Protein AF-A0A353PSU5-F1 (afdb_monomer_lite)

Radius of gyration: 32.62 Å; chains: 1; bounding box: 59×39×86 Å

Secondary structure (DSSP, 8-state):
------------HHHHHHHHHHHHHTTS-HHHHHHHHHHHHHHTTTS-HHHHHHHHHHHHHHHHHHHHHHHHHHHHHHHHHHHHHHH--S--S-HHHHHHHHHHHHHHHHHHHHHHHHHHHHH-HHHHHHHHHTT-

pLDDT: mean 71.61, std 13.61, range [35.91, 94.81]

Foldseek 3Di:
DPPPDDDDDDDPPVVLVVLVVVCVVVVHDSVVSVVVVVVCVVCPVVDDPVNVVVVVVVVVVVVVVVVVVVVVVVVVVVLVVVLCVVLDDDPDPDDVVVVVSVVVSVVVVVVSVVVVVVVCCVPPVVVVVVVVVVPD

Sequence (136 aa):
MNKKKSFTIRLSEKHAILLENKARENNCSLTAYTREAIVAYLYKDVVSEDLIIANLNHSKKIVQNLEKKLDAFAAYFNFWVEYYFQNTPDYPEDKEVLRQIVIKGMKGAKNMTSAFTKTLQQKQPAFLENLLVDFI

Structure (mmCIF, N/CA/C/O backbone):
data_AF-A0A353PSU5-F1
#
_entry.id   AF-A0A353PSU5-F1
#
loop_
_atom_site.group_PDB
_atom_site.id
_atom_site.type_symbol
_atom_site.label_atom_id
_atom_site.label_alt_id
_atom_site.label_comp_id
_atom_site.label_asym_id
_atom_site.label_entity_id
_atom_site.label_seq_id
_atom_site.pdbx_PDB_ins_code
_atom_site.Cartn_x
_atom_site.Cartn_y
_atom_site.Cartn_z
_atom_site.occupancy
_atom_site.B_iso_or_equiv
_atom_site.auth_seq_id
_atom_site.auth_comp_id
_atom_site.auth_asym_id
_atom_site.auth_atom_id
_atom_site.pdbx_PDB_model_num
ATOM 1 N N . MET A 1 1 ? -23.856 -31.510 17.649 1.00 41.19 1 MET A N 1
ATOM 2 C CA . MET A 1 1 ? -24.741 -30.357 17.948 1.00 41.19 1 MET A CA 1
ATOM 3 C C . MET A 1 1 ? -23.963 -29.309 18.736 1.00 41.19 1 MET A C 1
ATOM 5 O O . MET A 1 1 ? -23.642 -29.555 19.891 1.00 41.19 1 MET A O 1
ATOM 9 N N . ASN A 1 2 ? -23.640 -28.160 18.134 1.00 48.53 2 ASN A N 1
ATOM 10 C CA . ASN A 1 2 ? -23.058 -27.031 18.868 1.00 48.53 2 ASN A CA 1
ATOM 11 C C . ASN A 1 2 ? -24.133 -26.420 19.781 1.00 48.53 2 ASN A C 1
ATOM 13 O O . ASN A 1 2 ? -25.120 -25.874 19.292 1.00 48.53 2 ASN A O 1
ATOM 17 N N . LYS A 1 3 ? -23.971 -26.528 21.106 1.00 58.53 3 LYS A N 1
ATOM 18 C CA . LYS A 1 3 ? -24.865 -25.868 22.072 1.00 58.53 3 LYS A CA 1
ATOM 19 C C . LYS A 1 3 ? -24.754 -24.350 21.885 1.00 58.53 3 LYS A C 1
ATOM 21 O O . LYS A 1 3 ? -23.673 -23.791 22.066 1.00 58.53 3 LYS A O 1
ATOM 26 N N . LYS A 1 4 ? -25.860 -23.677 21.539 1.00 70.38 4 LYS A N 1
ATOM 27 C CA . LYS A 1 4 ? -25.938 -22.207 21.557 1.00 70.38 4 LYS A CA 1
ATOM 28 C C . LYS A 1 4 ? -25.695 -21.739 22.995 1.00 70.38 4 LYS A C 1
ATOM 30 O O . LYS A 1 4 ? -26.525 -21.979 23.865 1.00 70.38 4 LYS A O 1
ATOM 35 N N . LYS A 1 5 ? -24.547 -21.107 23.248 1.00 79.75 5 LYS A N 1
ATOM 36 C CA . LYS A 1 5 ? -24.262 -20.447 24.528 1.00 79.75 5 LYS A CA 1
ATOM 37 C C . LYS A 1 5 ? -25.029 -19.124 24.570 1.00 79.75 5 LYS A C 1
ATOM 39 O O . LYS A 1 5 ? -24.854 -18.290 23.684 1.00 79.75 5 LYS A O 1
ATOM 44 N N . SER A 1 6 ? -25.883 -18.951 25.574 1.00 82.31 6 SER A N 1
ATOM 45 C CA . SER A 1 6 ? -26.550 -17.683 25.876 1.00 82.31 6 SER A CA 1
ATOM 46 C C . SER A 1 6 ? -25.785 -16.951 26.971 1.00 82.31 6 SER A C 1
ATOM 48 O O . SER A 1 6 ? -25.438 -17.554 27.986 1.00 82.31 6 SER A O 1
ATOM 50 N N . PHE A 1 7 ? -25.564 -15.653 26.788 1.00 80.69 7 PHE A N 1
ATOM 51 C CA . PHE A 1 7 ? -24.935 -14.788 27.780 1.00 80.69 7 PHE A CA 1
ATOM 52 C C . PHE A 1 7 ? -25.917 -13.688 28.166 1.00 80.69 7 PHE A C 1
ATOM 54 O O . PHE A 1 7 ? -26.565 -13.110 27.297 1.00 80.69 7 PHE A O 1
ATOM 61 N N . THR A 1 8 ? -26.030 -13.420 29.465 1.00 86.69 8 THR A N 1
ATOM 62 C CA . THR A 1 8 ? -26.838 -12.316 29.998 1.00 86.69 8 THR A CA 1
ATOM 63 C C . THR A 1 8 ? -25.892 -11.280 30.577 1.00 86.69 8 THR A C 1
ATOM 65 O O . THR A 1 8 ? -25.006 -11.631 31.354 1.00 86.69 8 THR A O 1
ATOM 68 N N . ILE A 1 9 ? -26.072 -10.018 30.199 1.00 83.50 9 ILE A N 1
ATOM 69 C CA . ILE A 1 9 ? -25.213 -8.912 30.623 1.00 83.50 9 ILE A CA 1
ATOM 70 C C . ILE A 1 9 ? -26.070 -7.941 31.423 1.00 83.50 9 ILE A C 1
ATOM 72 O O . ILE A 1 9 ? -27.168 -7.584 31.000 1.00 83.50 9 ILE A O 1
ATOM 76 N N . ARG A 1 10 ? -25.574 -7.531 32.591 1.00 89.25 10 ARG A N 1
ATOM 77 C CA . ARG A 1 10 ? -26.205 -6.487 33.400 1.00 89.25 10 ARG A CA 1
ATOM 78 C C . ARG A 1 10 ? -25.548 -5.155 33.082 1.00 89.25 10 ARG A C 1
ATOM 80 O O . ARG A 1 10 ? -24.328 -5.037 33.142 1.00 89.25 10 ARG A O 1
ATOM 87 N N . LEU A 1 11 ? -26.371 -4.172 32.752 1.00 89.00 11 LEU A N 1
ATOM 88 C CA . LEU A 1 11 ? -25.967 -2.817 32.399 1.00 89.00 11 LEU A CA 1
ATOM 89 C C . LEU A 1 11 ? -26.785 -1.841 33.240 1.00 89.00 11 LEU A C 1
ATOM 91 O O . LEU A 1 11 ? -27.899 -2.165 33.653 1.00 89.00 11 LEU A O 1
ATOM 95 N N . SER A 1 12 ? -26.250 -0.646 33.488 1.00 94.19 12 SER A N 1
ATOM 96 C CA . SER A 1 12 ? -27.087 0.426 34.024 1.00 94.19 12 SER A CA 1
ATOM 97 C C . SER A 1 12 ? -28.032 0.947 32.942 1.00 94.19 12 SER A C 1
ATOM 99 O O . SER A 1 12 ? -27.723 0.889 31.750 1.00 94.19 12 SER A O 1
ATOM 101 N N . GLU A 1 13 ? -29.173 1.485 33.366 1.00 92.94 13 GLU A N 1
ATOM 102 C CA . GLU A 1 13 ? -30.243 1.956 32.480 1.00 92.94 13 GLU A CA 1
ATOM 103 C C . GLU A 1 13 ? -29.738 2.931 31.405 1.00 92.94 13 GLU A C 1
ATOM 105 O O . GLU A 1 13 ? -30.026 2.761 30.222 1.00 92.94 13 GLU A O 1
ATOM 110 N N . LYS A 1 14 ? -28.870 3.878 31.786 1.00 94.81 14 LYS A N 1
ATOM 111 C CA . LYS A 1 14 ? -28.246 4.826 30.848 1.00 94.81 14 LYS A CA 1
ATOM 112 C C . LYS A 1 14 ? -27.484 4.129 29.712 1.00 94.81 14 LYS A C 1
ATOM 114 O O . LYS A 1 14 ? -27.582 4.551 28.564 1.00 94.81 14 LYS A O 1
ATOM 119 N N . HIS A 1 15 ? -26.736 3.068 30.016 1.00 91.06 15 HIS A N 1
ATOM 120 C CA . HIS A 1 15 ? -25.967 2.334 29.006 1.00 91.06 15 HIS A CA 1
ATOM 121 C C . HIS A 1 15 ? -26.855 1.428 28.150 1.00 91.06 15 HIS A C 1
ATOM 123 O O . HIS A 1 15 ? -26.581 1.274 26.963 1.00 91.06 15 HIS A O 1
ATOM 129 N N . ALA A 1 16 ? -27.922 0.863 28.724 1.00 91.25 16 ALA A N 1
ATOM 130 C CA . ALA A 1 16 ? -28.900 0.081 27.971 1.00 91.25 16 ALA A CA 1
ATOM 131 C C . ALA A 1 16 ? -29.604 0.948 26.913 1.00 91.25 16 ALA A C 1
ATOM 133 O O . ALA A 1 16 ? -29.622 0.582 25.740 1.00 91.25 16 ALA A O 1
ATOM 134 N N . ILE A 1 17 ? -30.063 2.145 27.300 1.00 94.19 17 ILE A N 1
ATOM 135 C CA . ILE A 1 17 ? -30.679 3.115 26.380 1.00 94.19 17 ILE A CA 1
ATOM 136 C C . ILE A 1 17 ? -29.700 3.518 25.270 1.00 94.19 17 ILE A C 1
ATOM 138 O O . ILE A 1 17 ? -30.070 3.571 24.098 1.00 94.19 17 ILE A O 1
ATOM 142 N N . LEU A 1 18 ? -28.434 3.777 25.614 1.00 93.69 18 LEU A N 1
ATOM 143 C CA . LEU A 1 18 ? -27.411 4.133 24.628 1.00 93.69 18 LEU A CA 1
ATOM 144 C C . LEU A 1 18 ? -27.190 3.013 23.597 1.00 93.69 18 LEU A C 1
ATOM 146 O O . LEU A 1 18 ? -27.117 3.287 22.399 1.00 93.69 18 LEU A O 1
ATOM 150 N N . LEU A 1 19 ? -27.102 1.761 24.055 1.00 92.31 19 LEU A N 1
ATOM 151 C CA . LEU A 1 19 ? -26.951 0.582 23.199 1.00 92.31 19 LEU A CA 1
ATOM 152 C C . LEU A 1 19 ? -28.157 0.388 22.274 1.00 92.31 19 LEU A C 1
ATOM 154 O O . LEU A 1 19 ? -27.973 0.113 21.090 1.00 92.31 19 LEU A O 1
ATOM 158 N N . GLU A 1 20 ? -29.375 0.567 22.783 1.00 93.50 20 GLU A N 1
ATOM 159 C CA . GLU A 1 20 ? -30.596 0.483 21.978 1.00 93.50 20 GLU A CA 1
ATOM 160 C C . GLU A 1 20 ? -30.663 1.568 20.906 1.00 93.50 20 GLU A C 1
ATOM 162 O O . GLU A 1 20 ? -30.958 1.267 19.749 1.00 93.50 20 GLU A O 1
ATOM 167 N N . ASN A 1 21 ? -30.346 2.815 21.260 1.00 94.31 21 ASN A N 1
ATOM 168 C CA . ASN A 1 21 ? -30.323 3.921 20.306 1.00 94.31 21 ASN A CA 1
ATOM 169 C C . ASN A 1 21 ? -29.300 3.669 19.197 1.00 94.31 21 ASN A C 1
ATOM 171 O O . ASN A 1 21 ? -29.621 3.802 18.018 1.00 94.31 21 ASN A O 1
ATOM 175 N N . LYS A 1 22 ? -28.095 3.214 19.555 1.00 92.31 22 LYS A N 1
ATOM 176 C CA . LYS A 1 22 ? -27.056 2.887 18.576 1.00 92.31 22 LYS A CA 1
ATOM 177 C C . LYS A 1 22 ? -27.411 1.689 17.698 1.00 92.31 22 LYS A C 1
ATOM 179 O O . LYS A 1 22 ? -27.101 1.708 16.510 1.00 92.31 22 LYS A O 1
ATOM 184 N N . ALA A 1 23 ? -28.091 0.679 18.236 1.00 93.50 23 ALA A N 1
ATOM 185 C CA . ALA A 1 23 ? -28.580 -0.440 17.433 1.00 93.50 23 ALA A CA 1
ATOM 186 C C . ALA A 1 23 ? -29.617 0.030 16.394 1.00 93.50 23 ALA A C 1
ATOM 188 O O . ALA A 1 23 ? -29.562 -0.382 15.235 1.00 93.50 23 ALA A O 1
ATOM 189 N N . ARG A 1 24 ? -30.510 0.957 16.778 1.00 93.56 24 ARG A N 1
ATOM 190 C CA . ARG A 1 24 ? -31.474 1.583 15.856 1.00 93.56 24 ARG A CA 1
ATOM 191 C C . ARG A 1 24 ? -30.787 2.426 14.783 1.00 93.56 24 ARG A C 1
ATOM 193 O O . ARG A 1 24 ? -31.120 2.270 13.616 1.00 93.56 24 ARG A O 1
ATOM 200 N N . GLU A 1 25 ? -29.816 3.265 15.153 1.00 94.56 25 GLU A N 1
ATOM 201 C CA . GLU A 1 25 ? -29.035 4.072 14.196 1.00 94.56 25 GLU A CA 1
ATOM 202 C C . GLU A 1 25 ? -28.337 3.201 13.137 1.00 94.56 25 GLU A C 1
ATOM 204 O O . GLU A 1 25 ? -28.286 3.571 11.967 1.00 94.56 25 GLU A O 1
ATOM 209 N N . ASN A 1 26 ? -27.846 2.023 13.534 1.00 89.12 26 ASN A N 1
ATOM 210 C CA . ASN A 1 26 ? -27.158 1.081 12.648 1.00 89.12 26 ASN A CA 1
ATOM 211 C C . ASN A 1 26 ? -28.094 0.058 11.976 1.00 89.12 26 ASN A C 1
ATOM 213 O O . ASN A 1 26 ? -27.613 -0.878 11.339 1.00 89.12 26 ASN A O 1
ATOM 217 N N . ASN A 1 27 ? -29.419 0.216 12.100 1.00 93.62 27 ASN A N 1
ATOM 218 C CA . ASN A 1 27 ? -30.428 -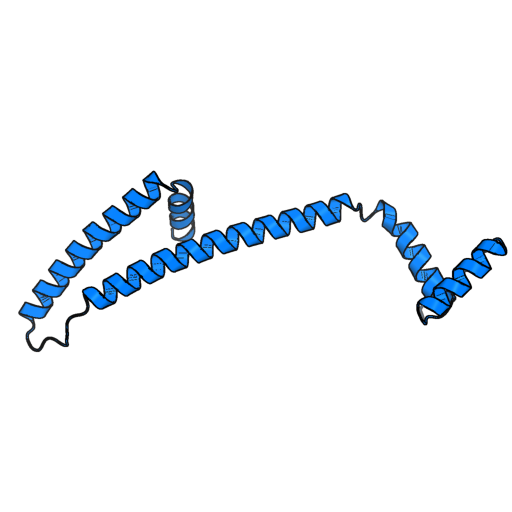0.690 11.537 1.00 93.62 27 ASN A CA 1
ATOM 219 C C . ASN A 1 27 ? -30.188 -2.177 11.871 1.00 93.62 27 ASN A C 1
ATOM 221 O O . ASN A 1 27 ? -30.399 -3.060 11.037 1.00 93.62 27 ASN A O 1
ATOM 225 N N . CYS A 1 28 ? -29.748 -2.476 13.094 1.00 92.19 28 CYS A N 1
ATOM 226 C CA . CYS A 1 28 ? -29.440 -3.837 13.520 1.00 92.19 28 CYS A CA 1
ATOM 227 C C . CYS 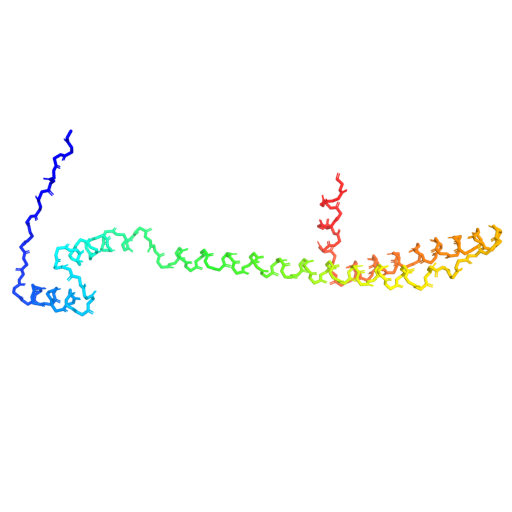A 1 28 ? -30.095 -4.187 14.865 1.00 92.19 28 CYS A C 1
ATOM 229 O O . CYS A 1 28 ? -30.554 -3.332 15.622 1.00 92.19 28 CYS A O 1
ATOM 231 N N . SER A 1 29 ? -30.192 -5.487 15.165 1.00 93.44 29 SER A N 1
ATOM 232 C CA . SER A 1 29 ? -30.752 -5.929 16.449 1.00 93.44 29 SER A CA 1
ATOM 233 C C . SER A 1 29 ? -29.823 -5.564 17.610 1.00 93.44 29 SER A C 1
ATOM 235 O O . SER A 1 29 ? -28.600 -5.637 17.475 1.00 93.44 29 SER A O 1
ATOM 237 N N . LEU A 1 30 ? -30.395 -5.281 18.785 1.00 90.50 30 LEU A N 1
ATOM 238 C CA . LEU A 1 30 ? -29.628 -5.005 20.005 1.00 90.50 30 LEU A CA 1
ATOM 239 C C . LEU A 1 30 ? -28.593 -6.103 20.295 1.00 90.50 30 LEU A C 1
ATOM 241 O O . LEU A 1 30 ? -27.456 -5.812 20.657 1.00 90.50 30 LEU A O 1
ATOM 245 N N . THR A 1 31 ? -28.957 -7.373 20.096 1.00 89.75 31 THR A N 1
ATOM 246 C CA . THR A 1 31 ? -28.050 -8.512 20.296 1.00 89.75 31 THR A CA 1
ATOM 247 C C . THR A 1 31 ? -26.884 -8.513 19.309 1.00 89.75 31 THR A C 1
ATOM 249 O O . THR A 1 31 ? -25.761 -8.823 19.708 1.00 89.75 31 THR A O 1
ATOM 252 N N . ALA A 1 32 ? -27.132 -8.177 18.040 1.00 87.56 32 ALA A N 1
ATOM 253 C CA . ALA A 1 32 ? -26.085 -8.092 17.025 1.00 87.56 32 ALA A CA 1
ATOM 254 C C . ALA A 1 32 ? -25.109 -6.957 17.353 1.00 87.56 32 ALA A C 1
ATOM 256 O O . ALA A 1 32 ? -23.910 -7.201 17.468 1.00 87.56 32 ALA A O 1
ATOM 257 N N . TYR A 1 33 ? -25.641 -5.767 17.639 1.00 91.62 33 TYR A N 1
ATOM 258 C CA . TYR A 1 33 ? -24.831 -4.603 17.984 1.00 91.62 33 TYR A CA 1
ATOM 259 C C . TYR A 1 33 ? -24.018 -4.817 19.269 1.00 91.62 33 TYR A C 1
ATOM 261 O O . TYR A 1 33 ? -22.827 -4.524 19.329 1.00 91.62 33 TYR A O 1
ATOM 269 N N . THR A 1 34 ? -24.630 -5.415 20.297 1.00 90.00 34 THR A N 1
ATOM 270 C CA . THR A 1 34 ? -23.939 -5.738 21.557 1.00 90.00 34 THR A CA 1
ATOM 271 C C . THR A 1 34 ? -22.797 -6.726 21.329 1.00 90.00 34 THR A C 1
ATOM 273 O O . THR A 1 34 ? -21.728 -6.584 21.920 1.00 90.00 34 THR A O 1
ATOM 276 N N . ARG A 1 35 ? -22.990 -7.729 20.461 1.00 87.69 35 ARG A N 1
ATOM 277 C CA . ARG A 1 35 ? -21.929 -8.681 20.116 1.00 87.69 35 ARG A CA 1
ATOM 278 C C . ARG A 1 35 ? -20.761 -7.973 19.437 1.00 87.69 35 ARG A C 1
ATOM 280 O O . ARG A 1 35 ? -19.624 -8.214 19.828 1.00 87.69 35 ARG A O 1
ATOM 287 N N . GLU A 1 36 ? -21.033 -7.119 18.457 1.00 85.56 36 GLU A N 1
ATOM 288 C CA . GLU A 1 36 ? -19.998 -6.354 17.755 1.00 85.56 36 GLU A CA 1
ATOM 289 C C . GLU A 1 36 ? -19.242 -5.417 18.694 1.00 85.56 36 GLU A C 1
ATOM 291 O O . GLU A 1 36 ? -18.017 -5.396 18.664 1.00 85.56 36 GLU A O 1
ATOM 296 N N . ALA A 1 37 ? -19.939 -4.721 19.592 1.00 84.94 37 ALA A N 1
ATOM 297 C CA . ALA A 1 37 ? -19.308 -3.846 20.575 1.00 84.94 37 ALA A CA 1
ATOM 298 C C . ALA A 1 37 ? -18.374 -4.612 21.529 1.00 84.94 37 ALA A C 1
ATOM 300 O O . ALA A 1 37 ? -17.273 -4.149 21.826 1.00 84.94 37 ALA A O 1
ATOM 301 N N . ILE A 1 38 ? -18.779 -5.804 21.985 1.00 85.81 38 ILE A N 1
ATOM 302 C CA . ILE A 1 38 ? -17.939 -6.666 22.832 1.00 85.81 38 ILE A CA 1
ATOM 303 C C . ILE A 1 38 ? -16.721 -7.162 22.056 1.00 85.81 38 ILE A C 1
ATOM 305 O O . ILE A 1 38 ? -15.613 -7.136 22.581 1.00 85.81 38 ILE A O 1
ATOM 309 N N . VAL A 1 39 ? -16.916 -7.597 20.810 1.00 83.19 39 VAL A N 1
ATOM 310 C CA . VAL A 1 39 ? -15.823 -8.010 19.922 1.00 83.19 39 VAL A CA 1
ATOM 311 C C . VAL A 1 39 ? -14.846 -6.848 19.744 1.00 83.19 39 VAL A C 1
ATOM 313 O O . VAL A 1 39 ? -13.670 -7.002 20.051 1.00 83.19 39 VAL A O 1
ATOM 316 N N . ALA A 1 40 ? -15.324 -5.666 19.360 1.00 80.31 40 ALA A N 1
ATOM 317 C CA . ALA A 1 40 ? -14.494 -4.478 19.192 1.00 80.31 40 ALA A CA 1
ATOM 318 C C . ALA A 1 40 ? -13.719 -4.131 20.471 1.00 80.31 40 ALA A C 1
ATOM 320 O O . ALA A 1 40 ? -12.522 -3.883 20.407 1.00 80.31 40 ALA A O 1
ATOM 321 N N . TYR A 1 41 ? -14.362 -4.194 21.641 1.00 80.06 41 TYR A N 1
ATOM 322 C CA . TYR A 1 41 ? -13.694 -3.964 22.922 1.00 80.06 41 TYR A CA 1
ATOM 323 C C . TYR A 1 41 ? -12.600 -4.998 23.220 1.00 80.06 41 TYR A C 1
ATOM 325 O O . TYR A 1 41 ? -11.555 -4.635 23.746 1.00 80.06 41 TYR A O 1
ATOM 333 N N . LEU A 1 42 ? -12.824 -6.273 22.897 1.00 77.75 42 LEU A N 1
ATOM 334 C CA . LEU A 1 42 ? -11.836 -7.336 23.106 1.00 77.75 42 LEU A CA 1
ATOM 335 C C . LEU A 1 42 ? -10.657 -7.233 22.131 1.00 77.75 42 LEU A C 1
ATOM 337 O O . LEU A 1 42 ? -9.535 -7.573 22.495 1.00 77.75 42 LEU A O 1
ATOM 341 N N . TYR A 1 43 ? -10.899 -6.764 20.907 1.00 70.31 43 TYR A N 1
ATOM 342 C CA . TYR A 1 43 ? -9.864 -6.600 19.886 1.00 70.31 43 TYR A CA 1
ATOM 343 C C . TYR A 1 43 ? -9.181 -5.230 19.907 1.00 70.31 43 TYR A C 1
ATOM 345 O O . TYR A 1 43 ? -8.156 -5.082 19.245 1.00 70.31 43 TYR A O 1
ATOM 353 N N . LYS A 1 44 ? -9.683 -4.260 20.683 1.00 66.62 44 LYS A N 1
ATOM 354 C CA . LYS A 1 44 ? -9.108 -2.905 20.767 1.00 66.62 44 LYS A CA 1
ATOM 355 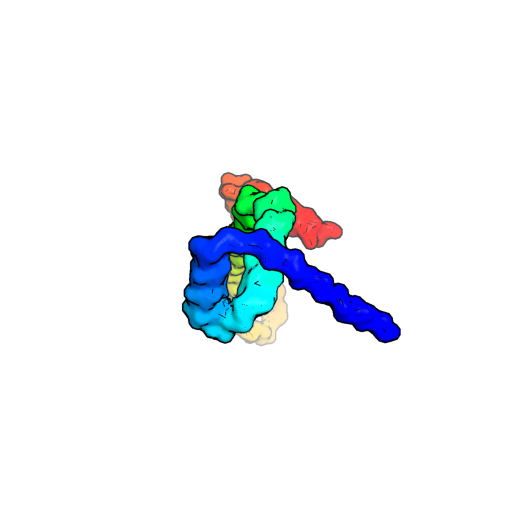C C . LYS A 1 44 ? -7.625 -2.908 21.168 1.00 66.62 44 LYS A C 1
ATOM 357 O O . LYS A 1 44 ? -6.886 -2.030 20.750 1.00 66.62 44 LYS A O 1
ATOM 362 N N . ASP A 1 45 ? -7.205 -3.903 21.954 1.00 59.41 45 ASP A N 1
ATOM 363 C CA . ASP A 1 45 ? -5.827 -4.051 22.441 1.00 59.41 45 ASP A CA 1
ATOM 364 C C . ASP A 1 45 ? -5.002 -5.035 21.579 1.00 59.41 45 ASP A C 1
ATOM 366 O O . ASP A 1 45 ? -3.784 -5.117 21.713 1.00 59.41 45 ASP A O 1
ATOM 370 N N . VAL A 1 46 ? -5.656 -5.795 20.687 1.00 60.94 46 VAL A N 1
ATOM 371 C CA . VAL A 1 46 ? -5.020 -6.775 19.780 1.00 60.94 46 VAL A CA 1
ATOM 372 C C . VAL A 1 46 ? -4.686 -6.139 18.432 1.00 60.94 46 VAL A C 1
ATOM 374 O O . VAL A 1 46 ? -3.683 -6.478 17.806 1.00 60.94 46 VAL A O 1
ATOM 377 N N . VAL A 1 47 ? -5.521 -5.207 17.980 1.00 58.34 47 VAL A N 1
ATOM 378 C CA . VAL A 1 47 ? -5.309 -4.427 16.766 1.00 58.34 47 VAL A CA 1
ATOM 379 C C . VAL A 1 47 ? -4.916 -3.024 17.204 1.00 58.34 47 VAL A C 1
ATOM 381 O O . VAL A 1 47 ? -5.766 -2.142 17.299 1.00 58.34 47 VAL A O 1
ATOM 384 N N . SER A 1 48 ? -3.633 -2.823 17.525 1.00 67.00 48 SER A N 1
ATOM 385 C CA . SER A 1 48 ? -3.161 -1.464 17.780 1.00 67.00 48 SER A CA 1
ATOM 386 C C . SER A 1 48 ? -3.319 -0.650 16.496 1.00 67.00 48 SER A C 1
ATOM 388 O O . SER A 1 48 ? -2.996 -1.111 15.397 1.00 67.00 48 SER A O 1
ATOM 390 N N . GLU A 1 49 ? -3.851 0.559 16.629 1.00 65.31 49 GLU A N 1
ATOM 391 C CA . GLU A 1 49 ? -3.974 1.522 15.532 1.00 65.31 49 GLU A CA 1
ATOM 392 C C . GLU A 1 49 ? -2.615 1.718 14.831 1.00 65.31 49 GLU A C 1
ATOM 394 O O . GLU A 1 49 ? -2.532 1.759 13.603 1.00 65.31 49 GLU A O 1
ATOM 399 N N . ASP A 1 50 ? -1.532 1.653 15.609 1.00 65.56 50 ASP A N 1
ATOM 400 C CA . ASP A 1 50 ? -0.148 1.649 15.139 1.00 65.56 50 ASP A CA 1
ATOM 401 C C . ASP A 1 50 ? 0.176 0.493 14.182 1.00 65.56 50 ASP A C 1
ATOM 403 O O . ASP A 1 50 ? 0.917 0.687 13.220 1.00 65.56 50 ASP A O 1
ATOM 407 N N . LEU A 1 51 ? -0.378 -0.707 14.395 1.00 67.44 51 LEU A N 1
ATOM 408 C CA . LEU A 1 51 ? -0.153 -1.867 13.527 1.00 67.44 51 LEU A CA 1
ATOM 409 C C . LEU A 1 51 ? -0.853 -1.696 12.173 1.00 67.44 51 LEU A C 1
ATOM 411 O O . LEU A 1 51 ? -0.298 -2.048 11.129 1.00 67.44 51 LEU A O 1
ATOM 415 N N . ILE A 1 52 ? -2.060 -1.120 12.177 1.00 73.44 52 ILE A N 1
ATOM 416 C CA . ILE A 1 52 ? -2.788 -0.770 10.949 1.00 73.44 52 ILE A CA 1
ATOM 417 C C . ILE A 1 52 ? -2.009 0.305 10.185 1.00 73.44 52 ILE A C 1
ATOM 419 O O . ILE A 1 52 ? -1.766 0.155 8.985 1.00 73.44 52 ILE A O 1
ATOM 423 N N . ILE A 1 53 ? -1.564 1.356 10.876 1.00 73.69 53 ILE A N 1
ATOM 424 C CA . ILE A 1 53 ? -0.768 2.440 10.292 1.00 73.69 53 ILE A CA 1
ATOM 425 C C . ILE A 1 53 ? 0.560 1.902 9.740 1.00 73.69 53 ILE A C 1
ATOM 427 O O . ILE A 1 53 ? 0.959 2.263 8.630 1.00 73.69 53 ILE A O 1
ATOM 431 N N . ALA A 1 54 ? 1.234 1.002 10.458 1.00 73.19 54 ALA A N 1
ATOM 432 C CA . ALA A 1 54 ? 2.466 0.364 10.004 1.00 73.19 54 ALA A CA 1
ATOM 433 C C . ALA A 1 54 ? 2.244 -0.460 8.726 1.00 73.19 54 ALA A C 1
ATOM 435 O O . ALA A 1 54 ? 3.012 -0.320 7.771 1.00 73.19 54 ALA A O 1
ATOM 436 N N . ASN A 1 55 ? 1.168 -1.248 8.660 1.00 70.12 55 ASN A N 1
ATOM 437 C CA . ASN A 1 55 ? 0.817 -2.033 7.474 1.00 70.12 55 ASN A CA 1
ATOM 438 C C . ASN A 1 55 ? 0.434 -1.156 6.273 1.00 70.12 55 ASN A C 1
ATOM 440 O O . ASN A 1 55 ? 0.844 -1.440 5.143 1.00 70.12 55 ASN A O 1
ATOM 444 N N . LEU A 1 56 ? -0.297 -0.062 6.499 1.00 77.75 56 LEU A N 1
ATOM 445 C CA . LEU A 1 56 ? -0.616 0.919 5.457 1.00 77.75 56 LEU A CA 1
ATOM 446 C C . LEU A 1 56 ? 0.649 1.606 4.933 1.00 77.75 56 LEU A C 1
ATOM 448 O O . LEU A 1 56 ? 0.841 1.715 3.722 1.00 77.75 56 LEU A O 1
ATOM 452 N N . ASN A 1 57 ? 1.554 2.005 5.827 1.00 79.31 57 ASN A N 1
ATOM 453 C CA . ASN A 1 57 ? 2.836 2.599 5.453 1.00 79.31 57 ASN A CA 1
ATOM 454 C C . ASN A 1 57 ? 3.732 1.613 4.697 1.00 79.31 57 ASN A C 1
ATOM 456 O O . ASN A 1 57 ? 4.408 2.000 3.742 1.00 79.31 57 ASN A O 1
ATOM 460 N N . HIS A 1 58 ? 3.731 0.339 5.090 1.00 77.94 58 HIS A N 1
ATOM 461 C CA . HIS A 1 58 ? 4.455 -0.709 4.381 1.00 77.94 58 HIS A CA 1
ATOM 462 C C . HIS A 1 58 ? 3.890 -0.925 2.971 1.00 77.94 58 HIS A C 1
ATOM 464 O O . HIS A 1 58 ? 4.641 -0.892 1.996 1.00 77.94 58 HIS A O 1
ATOM 470 N N . SER A 1 59 ? 2.565 -1.024 2.845 1.00 75.00 59 SER A N 1
ATOM 471 C CA . SER A 1 59 ? 1.877 -1.149 1.554 1.00 75.00 59 SER A CA 1
ATOM 472 C C . SER A 1 59 ? 2.159 0.051 0.645 1.00 75.00 59 SER A C 1
ATOM 474 O O . SER A 1 59 ? 2.489 -0.118 -0.526 1.00 75.00 59 SER A O 1
ATOM 476 N N . LYS A 1 60 ? 2.139 1.272 1.196 1.00 83.12 60 LYS A N 1
ATOM 477 C CA . LYS A 1 60 ? 2.489 2.498 0.466 1.00 83.12 60 LYS A CA 1
ATOM 478 C C . LYS A 1 60 ? 3.922 2.461 -0.071 1.00 83.12 60 LYS A C 1
ATOM 480 O O . LYS A 1 60 ? 4.145 2.830 -1.221 1.00 83.12 60 LYS A O 1
ATOM 485 N N . LYS A 1 61 ? 4.890 1.984 0.722 1.00 79.38 61 LYS A N 1
ATOM 486 C CA . LYS A 1 61 ? 6.283 1.817 0.269 1.00 79.38 61 LYS A CA 1
ATOM 487 C C . LYS A 1 61 ? 6.404 0.800 -0.869 1.00 79.38 61 LYS A C 1
ATOM 489 O O . LYS A 1 61 ? 7.169 1.033 -1.800 1.00 79.38 61 LYS A O 1
ATOM 494 N N . ILE A 1 62 ? 5.654 -0.302 -0.815 1.00 80.50 62 ILE A N 1
ATOM 495 C CA . ILE A 1 62 ? 5.634 -1.308 -1.888 1.00 80.50 62 ILE A CA 1
ATOM 496 C C . ILE A 1 62 ? 5.109 -0.692 -3.190 1.00 80.50 62 ILE A C 1
ATOM 498 O O . ILE A 1 62 ? 5.755 -0.835 -4.226 1.00 80.50 62 ILE A O 1
ATOM 502 N N . VAL A 1 63 ? 3.993 0.042 -3.129 1.00 79.81 63 VAL A N 1
ATOM 503 C CA . VAL A 1 63 ? 3.406 0.716 -4.299 1.00 79.81 63 VAL A CA 1
ATOM 504 C C . VAL A 1 63 ? 4.385 1.721 -4.908 1.00 79.81 63 VAL A C 1
ATOM 506 O O . VAL A 1 63 ? 4.643 1.664 -6.104 1.00 79.81 63 VAL A O 1
ATOM 509 N N . GLN A 1 64 ? 5.019 2.563 -4.088 1.00 78.25 64 GLN A N 1
ATOM 510 C CA . GLN A 1 64 ? 6.016 3.529 -4.568 1.00 78.25 64 GLN A CA 1
ATOM 511 C C . GLN A 1 64 ? 7.228 2.861 -5.235 1.00 78.25 64 GLN A C 1
ATOM 513 O O . GLN A 1 64 ? 7.793 3.391 -6.192 1.00 78.25 64 GLN A O 1
ATOM 518 N N . ASN A 1 65 ? 7.659 1.700 -4.736 1.00 76.38 65 ASN A N 1
ATOM 519 C CA . ASN A 1 65 ? 8.739 0.941 -5.364 1.00 76.38 65 ASN A CA 1
ATOM 520 C C . ASN A 1 65 ? 8.300 0.315 -6.695 1.00 76.38 65 ASN A C 1
ATOM 522 O O . ASN A 1 65 ? 9.090 0.291 -7.636 1.00 76.38 65 ASN A O 1
ATOM 526 N N . LEU A 1 66 ? 7.059 -0.170 -6.787 1.00 73.62 66 LEU A N 1
ATOM 527 C CA . LEU A 1 66 ? 6.482 -0.690 -8.029 1.00 73.62 66 LEU A CA 1
ATOM 528 C C . LEU A 1 66 ? 6.344 0.400 -9.094 1.00 73.62 66 LEU A C 1
ATOM 530 O O . LEU A 1 66 ? 6.740 0.164 -10.231 1.00 73.62 66 LEU A O 1
ATOM 534 N N . GLU A 1 67 ? 5.864 1.590 -8.726 1.00 76.56 67 GLU A N 1
ATOM 535 C CA . GLU A 1 67 ? 5.790 2.748 -9.628 1.00 76.56 67 GLU A CA 1
ATOM 536 C C . GLU A 1 67 ? 7.168 3.082 -10.209 1.00 76.56 67 GLU A C 1
ATOM 538 O O . GLU A 1 67 ? 7.328 3.125 -11.424 1.00 76.56 67 GLU A O 1
ATOM 543 N N . LYS A 1 68 ? 8.205 3.182 -9.366 1.00 75.81 68 LYS A N 1
ATOM 544 C CA . LYS A 1 68 ? 9.580 3.424 -9.839 1.00 75.81 68 LYS A CA 1
ATOM 545 C C . LYS A 1 68 ? 10.087 2.340 -10.792 1.00 75.81 68 LYS A C 1
ATOM 547 O O . LYS A 1 68 ? 10.793 2.653 -11.749 1.00 75.81 68 LYS A O 1
ATOM 552 N N . LYS A 1 69 ? 9.763 1.068 -10.531 1.00 73.12 69 LYS A N 1
ATOM 553 C CA . LYS A 1 69 ? 10.131 -0.044 -11.424 1.00 73.12 69 LYS A CA 1
ATOM 554 C C . LYS A 1 69 ? 9.398 0.054 -12.765 1.00 73.12 69 LYS A C 1
ATOM 556 O O . LYS A 1 69 ? 10.022 -0.171 -13.798 1.00 73.12 69 LYS A O 1
ATOM 561 N N . LEU A 1 70 ? 8.114 0.413 -12.756 1.00 73.88 70 LEU A N 1
ATOM 562 C CA . LEU A 1 70 ? 7.313 0.611 -13.966 1.00 73.88 70 LEU A CA 1
ATOM 563 C C . LEU A 1 70 ? 7.813 1.792 -14.796 1.00 73.88 70 LEU A C 1
ATOM 565 O O . LEU A 1 70 ? 7.978 1.638 -16.001 1.00 73.88 70 LEU A O 1
ATOM 569 N N . ASP A 1 71 ? 8.124 2.923 -14.164 1.00 74.31 71 ASP A N 1
ATOM 570 C CA . ASP A 1 71 ? 8.687 4.092 -14.845 1.00 74.31 71 ASP A CA 1
ATOM 571 C C . ASP A 1 71 ? 10.010 3.749 -15.529 1.00 74.31 71 ASP A C 1
ATOM 573 O O . ASP A 1 71 ? 10.251 4.106 -16.684 1.00 74.31 71 ASP A O 1
ATOM 577 N N . ALA A 1 72 ? 10.871 3.005 -14.835 1.00 71.25 72 ALA A N 1
ATOM 578 C CA . ALA A 1 72 ? 12.155 2.615 -15.383 1.00 71.25 72 ALA A CA 1
ATOM 579 C C . ALA A 1 72 ? 12.028 1.553 -16.490 1.00 71.25 72 ALA A C 1
ATOM 581 O O . ALA A 1 72 ? 12.751 1.619 -17.487 1.00 71.25 72 ALA A O 1
ATOM 582 N N . PHE A 1 73 ? 11.077 0.620 -16.368 1.00 76.62 73 PHE A N 1
ATOM 583 C CA . PHE A 1 73 ? 10.725 -0.302 -17.448 1.00 76.62 73 PHE A CA 1
ATOM 584 C C . PHE A 1 73 ? 10.184 0.450 -18.667 1.00 76.62 73 PHE A C 1
ATOM 586 O O . PHE A 1 73 ? 10.634 0.193 -19.778 1.00 76.62 73 PHE A O 1
ATOM 593 N N . ALA A 1 74 ? 9.272 1.405 -18.479 1.00 70.50 74 ALA A N 1
ATOM 594 C CA . ALA A 1 74 ? 8.715 2.211 -19.559 1.00 70.50 74 ALA A CA 1
ATOM 595 C C . ALA A 1 74 ? 9.800 3.044 -20.257 1.00 70.50 74 ALA A C 1
ATOM 597 O O . ALA A 1 74 ? 9.836 3.100 -21.484 1.00 70.50 74 ALA A O 1
ATOM 598 N N . ALA A 1 75 ? 10.730 3.629 -19.497 1.00 71.62 75 ALA A N 1
ATOM 599 C CA . ALA A 1 75 ? 11.883 4.332 -20.052 1.00 71.62 75 ALA A CA 1
ATOM 600 C C . ALA A 1 75 ? 12.776 3.397 -20.885 1.00 71.62 75 ALA A C 1
ATOM 602 O O . ALA A 1 75 ? 13.170 3.753 -21.994 1.00 71.62 75 ALA A O 1
ATOM 603 N N . TYR A 1 76 ? 13.056 2.189 -20.387 1.00 73.19 76 TYR A N 1
ATOM 604 C CA . TYR A 1 76 ? 13.830 1.184 -21.119 1.00 73.19 76 TYR A CA 1
ATOM 605 C C . TYR A 1 76 ? 13.105 0.680 -22.373 1.00 73.19 76 TYR A C 1
ATOM 607 O O . TYR A 1 76 ? 13.717 0.543 -23.430 1.00 73.19 76 TYR A O 1
ATOM 615 N N . PHE A 1 77 ? 11.800 0.435 -22.272 1.00 74.69 77 PHE A N 1
ATOM 616 C CA . PHE A 1 77 ? 10.964 -0.027 -23.373 1.00 74.69 77 PHE A CA 1
ATOM 617 C C . PHE A 1 77 ? 10.872 1.026 -24.476 1.00 74.69 77 PHE A C 1
ATOM 619 O O . PHE A 1 77 ? 11.147 0.714 -25.629 1.00 74.69 77 PHE A O 1
ATOM 626 N N . ASN A 1 78 ? 10.573 2.281 -24.130 1.00 71.12 78 ASN A N 1
ATOM 627 C CA . ASN A 1 78 ? 10.524 3.380 -25.096 1.00 71.12 78 ASN A CA 1
ATOM 628 C C . ASN A 1 78 ? 11.875 3.579 -25.785 1.00 71.12 78 ASN A C 1
ATOM 630 O O . ASN A 1 78 ? 11.923 3.728 -27.003 1.00 71.12 78 ASN A O 1
ATOM 634 N N . PHE A 1 79 ? 12.970 3.496 -25.026 1.00 67.12 79 PHE A N 1
ATOM 635 C CA . PHE A 1 79 ? 14.320 3.536 -25.580 1.00 67.12 79 PHE A CA 1
ATOM 636 C C . PHE A 1 79 ? 14.571 2.404 -26.591 1.00 67.12 79 PHE A C 1
ATOM 638 O O . PHE A 1 79 ? 15.119 2.637 -27.668 1.00 67.12 79 PHE A O 1
ATOM 645 N N . TRP A 1 80 ? 14.135 1.180 -26.281 1.00 71.81 80 TRP A N 1
ATOM 646 C CA . TRP A 1 80 ? 14.251 0.033 -27.186 1.00 71.81 80 TRP A CA 1
ATOM 647 C C . TRP A 1 80 ? 13.383 0.155 -28.436 1.00 71.81 80 TRP A C 1
ATOM 649 O O . TRP A 1 80 ? 13.827 -0.195 -29.528 1.00 71.81 80 TRP A O 1
ATOM 659 N N . VAL A 1 81 ? 12.152 0.633 -28.280 1.00 72.06 81 VAL A N 1
ATOM 660 C CA . VAL A 1 81 ? 11.201 0.819 -29.378 1.00 72.06 81 VAL A CA 1
ATOM 661 C C . VAL A 1 81 ? 11.714 1.876 -30.350 1.00 72.06 81 VAL A C 1
ATOM 663 O O . VAL A 1 81 ? 11.742 1.632 -31.554 1.00 72.06 81 VAL A O 1
ATOM 666 N N . GLU A 1 82 ? 12.186 3.016 -29.843 1.00 66.56 82 GLU A N 1
ATOM 667 C CA . GLU A 1 82 ? 12.782 4.067 -30.669 1.00 66.56 82 GLU A CA 1
ATOM 668 C C . GLU A 1 82 ? 14.016 3.550 -31.421 1.00 66.56 82 GLU A C 1
ATOM 670 O O . GLU A 1 82 ? 14.141 3.758 -32.629 1.00 66.56 82 GLU A O 1
ATOM 675 N N . TYR A 1 83 ? 14.877 2.784 -30.744 1.00 65.56 83 TYR A N 1
ATOM 676 C CA . TYR A 1 83 ? 16.013 2.126 -31.382 1.00 65.56 83 TYR A CA 1
ATOM 677 C C . TYR A 1 83 ? 15.579 1.154 -32.490 1.00 65.56 83 TYR A C 1
ATOM 679 O O . TYR A 1 83 ? 16.144 1.188 -33.586 1.00 65.56 83 TYR A O 1
ATOM 687 N N . TYR A 1 84 ? 14.585 0.301 -32.227 1.00 64.81 84 TYR A N 1
ATOM 688 C CA . TYR A 1 84 ? 14.088 -0.672 -33.194 1.00 64.81 84 TYR A CA 1
ATOM 689 C C . TYR A 1 84 ? 13.555 0.029 -34.445 1.00 64.81 84 TYR A C 1
ATOM 691 O O . TYR A 1 84 ? 13.988 -0.296 -35.546 1.00 64.81 84 TYR A O 1
ATOM 699 N N . PHE A 1 85 ? 12.699 1.043 -34.303 1.00 65.75 85 PHE A N 1
ATOM 700 C CA . PHE A 1 85 ? 12.134 1.750 -35.456 1.00 65.75 85 PHE A CA 1
ATOM 701 C C . PHE A 1 85 ? 13.157 2.601 -36.219 1.00 65.75 85 PHE A C 1
ATOM 703 O O . PHE A 1 85 ? 13.106 2.633 -37.443 1.00 65.75 85 PHE A O 1
ATOM 710 N N . GLN A 1 86 ? 14.125 3.235 -35.548 1.00 65.38 86 GLN A N 1
ATOM 711 C CA . GLN A 1 86 ? 15.184 3.986 -36.240 1.00 65.38 86 GLN A CA 1
ATOM 712 C C . GLN A 1 86 ? 16.146 3.092 -37.035 1.00 65.38 86 GLN A C 1
ATOM 714 O O . GLN A 1 86 ? 16.788 3.563 -37.973 1.00 65.38 86 GLN A O 1
ATOM 719 N N . ASN A 1 87 ? 16.288 1.822 -36.645 1.00 59.19 87 ASN A N 1
ATOM 720 C CA . ASN A 1 87 ? 17.254 0.897 -37.240 1.00 59.19 87 ASN A CA 1
ATOM 721 C C . ASN A 1 87 ? 16.603 -0.258 -38.008 1.00 59.19 87 ASN A C 1
ATOM 723 O O . ASN A 1 87 ? 17.327 -1.119 -38.508 1.00 59.19 87 ASN A O 1
ATOM 727 N N . THR A 1 88 ? 15.273 -0.286 -38.119 1.00 60.81 88 THR A N 1
ATOM 728 C CA . THR A 1 88 ? 14.579 -1.222 -39.006 1.00 60.81 88 THR A CA 1
ATOM 729 C C . THR A 1 88 ? 14.625 -0.635 -40.411 1.00 60.81 88 THR A C 1
ATOM 731 O O . THR A 1 88 ? 14.031 0.416 -40.641 1.00 60.81 88 THR A O 1
ATOM 734 N N . PRO A 1 89 ? 15.359 -1.250 -41.348 1.00 56.53 89 PRO A N 1
ATOM 735 C CA . PRO A 1 89 ? 15.364 -0.763 -42.714 1.00 56.53 89 PRO A CA 1
ATOM 736 C C . PRO A 1 89 ? 14.015 -1.042 -43.383 1.00 56.53 89 PRO A C 1
ATOM 738 O O . PRO A 1 89 ? 13.397 -2.078 -43.118 1.00 56.53 89 PRO A O 1
ATOM 741 N N . ASP A 1 90 ? 13.601 -0.165 -44.299 1.00 61.47 90 ASP A N 1
ATOM 742 C CA . ASP A 1 90 ? 12.610 -0.538 -45.309 1.00 61.47 90 ASP A CA 1
ATOM 743 C C . ASP A 1 90 ? 13.118 -1.790 -46.035 1.00 61.47 90 ASP A C 1
ATOM 745 O O . ASP A 1 90 ? 14.316 -1.906 -46.308 1.00 61.47 90 ASP A O 1
ATOM 749 N N . TYR A 1 91 ? 12.222 -2.754 -46.260 1.00 55.56 91 TYR A N 1
ATOM 750 C CA . TYR A 1 91 ? 12.536 -4.116 -46.704 1.00 55.56 91 TYR A CA 1
ATOM 751 C C . TYR A 1 91 ? 13.643 -4.131 -47.783 1.00 55.56 91 TYR A C 1
ATOM 753 O O . TYR A 1 91 ? 13.390 -3.696 -48.907 1.00 55.56 91 TYR A O 1
ATOM 761 N N . PRO A 1 92 ? 14.878 -4.581 -47.479 1.00 57.28 92 PRO A N 1
ATOM 762 C CA . PRO A 1 92 ? 15.981 -4.418 -48.420 1.00 57.28 92 PRO A CA 1
ATOM 763 C C . PRO A 1 92 ? 15.958 -5.540 -49.457 1.00 57.28 92 PRO A C 1
ATOM 765 O O . PRO A 1 92 ? 15.971 -6.717 -49.099 1.00 57.28 92 PRO A O 1
ATOM 768 N N . GLU A 1 93 ? 15.979 -5.183 -50.740 1.00 58.53 93 GLU A N 1
ATOM 769 C CA . GLU A 1 93 ? 16.028 -6.157 -51.841 1.00 58.53 93 GLU A CA 1
ATOM 770 C C . GLU A 1 93 ? 17.424 -6.800 -52.017 1.00 58.53 93 GLU A C 1
ATOM 772 O O . GLU A 1 93 ? 17.532 -7.880 -52.598 1.00 58.53 93 GLU A O 1
ATOM 777 N N . ASP A 1 94 ? 18.494 -6.197 -51.471 1.00 72.19 94 ASP A N 1
ATOM 778 C CA . ASP A 1 94 ? 19.887 -6.654 -51.627 1.00 72.19 94 ASP A CA 1
ATOM 779 C C . ASP A 1 94 ? 20.542 -7.095 -50.298 1.00 72.19 94 ASP A C 1
ATOM 781 O O . ASP A 1 94 ? 20.536 -6.385 -49.285 1.00 72.19 94 ASP A O 1
ATOM 785 N N . LYS A 1 95 ? 21.164 -8.282 -50.315 1.00 67.81 95 LYS A N 1
ATOM 786 C CA . LYS A 1 95 ? 21.758 -8.965 -49.155 1.00 67.81 95 LYS A CA 1
ATOM 787 C C . LYS A 1 95 ? 22.980 -8.252 -48.577 1.00 67.81 95 LYS A C 1
ATOM 789 O O . LYS A 1 95 ? 23.185 -8.346 -47.365 1.00 67.81 95 LYS A O 1
ATOM 794 N N . GLU A 1 96 ? 23.787 -7.555 -49.383 1.00 68.94 96 GLU A N 1
ATOM 795 C CA . GLU A 1 96 ? 24.961 -6.853 -48.832 1.00 68.94 96 GLU A CA 1
ATOM 796 C C . GLU A 1 96 ? 24.622 -5.512 -48.179 1.00 68.94 96 GLU A C 1
ATOM 798 O O . GLU A 1 96 ? 25.211 -5.140 -47.160 1.00 68.94 96 GLU A O 1
ATOM 803 N N . VAL A 1 97 ? 23.592 -4.830 -48.676 1.00 62.91 97 VAL A N 1
ATOM 804 C CA . VAL A 1 97 ? 23.029 -3.645 -48.016 1.00 62.91 97 VAL A CA 1
ATOM 805 C C . VAL A 1 97 ? 22.466 -4.035 -46.643 1.00 62.91 97 VAL A C 1
ATOM 807 O O . VAL A 1 97 ? 22.733 -3.369 -45.641 1.00 62.91 97 VAL A O 1
ATOM 810 N N . LEU A 1 98 ? 21.797 -5.188 -46.569 1.00 62.69 98 LEU A N 1
ATOM 811 C CA . LEU A 1 98 ? 21.265 -5.766 -45.333 1.00 62.69 98 LEU A CA 1
ATOM 812 C C . LEU A 1 98 ? 22.370 -6.040 -44.297 1.00 62.69 98 LEU A C 1
ATOM 814 O O . LEU A 1 98 ? 22.235 -5.680 -43.127 1.00 62.69 98 LEU A O 1
ATOM 818 N N . ARG A 1 99 ? 23.507 -6.605 -44.723 1.00 66.06 99 ARG A N 1
ATOM 819 C CA . ARG A 1 99 ? 24.671 -6.855 -43.854 1.00 66.06 99 ARG A CA 1
ATOM 820 C C . ARG A 1 99 ? 25.275 -5.575 -43.291 1.00 66.06 99 ARG A C 1
ATOM 822 O O . ARG A 1 99 ? 25.571 -5.518 -42.097 1.00 66.06 99 ARG A O 1
ATOM 829 N N . GLN A 1 100 ? 25.451 -4.546 -44.118 1.00 66.94 100 GLN A N 1
ATOM 830 C CA . GLN A 1 100 ? 26.006 -3.274 -43.654 1.00 66.94 100 GLN A CA 1
ATOM 831 C C . GLN A 1 100 ? 25.073 -2.563 -42.671 1.00 66.94 100 GLN A C 1
ATOM 833 O O . GLN A 1 100 ? 25.544 -2.017 -41.670 1.00 66.94 100 GLN A O 1
ATOM 838 N N . ILE A 1 101 ? 23.760 -2.624 -42.905 1.00 64.06 101 ILE A N 1
ATOM 839 C CA . ILE A 1 101 ? 22.749 -2.076 -41.995 1.00 64.06 101 ILE A CA 1
ATOM 840 C C . ILE A 1 101 ? 22.760 -2.828 -40.663 1.00 64.06 101 ILE A C 1
ATOM 842 O O . ILE A 1 101 ? 22.811 -2.187 -39.617 1.00 64.06 101 ILE A O 1
ATOM 846 N N . VAL A 1 102 ? 22.826 -4.163 -40.674 1.00 64.06 102 VAL A N 1
ATOM 847 C CA . VAL A 1 102 ? 22.930 -4.974 -39.447 1.00 64.06 102 VAL A CA 1
ATOM 848 C C . VAL A 1 102 ? 24.203 -4.643 -38.665 1.00 64.06 102 VAL A C 1
ATOM 850 O O . VAL A 1 102 ? 24.141 -4.427 -37.458 1.00 64.06 102 VAL A O 1
ATOM 853 N N . ILE A 1 103 ? 25.360 -4.532 -39.325 1.00 67.69 103 ILE A N 1
ATOM 854 C CA . ILE A 1 103 ? 26.629 -4.189 -38.658 1.00 67.69 103 ILE A CA 1
ATOM 855 C C . ILE A 1 103 ? 26.578 -2.772 -38.064 1.00 67.69 103 ILE A C 1
ATOM 857 O O . ILE A 1 103 ? 27.056 -2.545 -36.946 1.00 67.69 103 ILE A O 1
ATOM 861 N N . LYS A 1 104 ? 25.990 -1.811 -38.789 1.00 66.25 104 LYS A N 1
ATOM 862 C CA . LYS A 1 104 ? 25.819 -0.427 -38.327 1.00 66.25 104 LYS A CA 1
ATOM 863 C C . LYS A 1 104 ? 24.830 -0.352 -37.162 1.00 66.25 104 LYS A C 1
ATOM 865 O O . LYS A 1 104 ? 25.135 0.302 -36.166 1.00 66.25 104 LYS A O 1
ATOM 870 N N . GLY A 1 105 ? 23.733 -1.102 -37.238 1.00 63.62 105 GLY A N 1
ATOM 871 C CA . GLY A 1 105 ? 22.761 -1.293 -36.167 1.00 63.62 105 GLY A CA 1
ATOM 872 C C . GLY A 1 105 ? 23.407 -1.891 -34.920 1.00 63.62 105 GLY A C 1
ATOM 873 O O . GLY A 1 105 ? 23.312 -1.296 -33.853 1.00 63.62 105 GLY A O 1
ATOM 874 N N . MET A 1 106 ? 24.171 -2.982 -35.041 1.00 63.62 106 MET A N 1
ATOM 875 C CA . MET A 1 106 ? 24.886 -3.611 -33.918 1.00 63.62 106 MET A CA 1
ATOM 876 C C . MET A 1 106 ? 25.903 -2.671 -33.252 1.00 63.62 106 MET A C 1
ATOM 878 O O . MET A 1 106 ? 26.024 -2.659 -32.024 1.00 63.62 106 MET A O 1
ATOM 882 N N . LYS A 1 107 ? 26.637 -1.862 -34.032 1.00 66.75 107 LYS A N 1
ATOM 883 C CA . LYS A 1 107 ? 27.522 -0.818 -33.480 1.00 66.75 107 LYS A CA 1
ATOM 884 C C . LYS A 1 107 ? 26.728 0.291 -32.785 1.00 66.75 107 LYS A C 1
ATOM 886 O O . LYS A 1 107 ? 27.131 0.728 -31.708 1.00 66.75 107 LYS A O 1
ATOM 891 N N . GLY A 1 108 ? 25.607 0.709 -33.372 1.00 59.41 108 GLY A N 1
ATOM 892 C CA . GLY A 1 108 ? 24.668 1.666 -32.786 1.00 59.41 108 GLY A CA 1
ATOM 893 C C . GLY A 1 108 ? 24.119 1.179 -31.447 1.00 59.41 108 GLY A C 1
ATOM 894 O O . GLY A 1 108 ? 24.244 1.896 -30.460 1.00 59.41 108 GLY A O 1
ATOM 895 N N . ALA A 1 109 ? 23.647 -0.072 -31.386 1.00 58.12 109 ALA A N 1
ATOM 896 C CA . ALA A 1 109 ? 23.197 -0.734 -30.163 1.00 58.12 109 ALA A CA 1
ATOM 897 C C . ALA A 1 109 ? 24.294 -0.719 -29.103 1.00 58.12 109 ALA A C 1
ATOM 899 O O . ALA A 1 109 ? 24.067 -0.209 -28.017 1.00 58.12 109 ALA A O 1
ATOM 900 N N . LYS A 1 110 ? 25.513 -1.183 -29.415 1.00 64.88 110 LYS A N 1
ATOM 901 C CA . LYS A 1 110 ? 26.626 -1.188 -28.446 1.00 64.88 110 LYS A CA 1
ATOM 902 C C . LYS A 1 110 ? 26.925 0.197 -27.869 1.00 64.88 110 LYS A C 1
ATOM 904 O O . LYS A 1 110 ? 27.138 0.322 -26.662 1.00 64.88 110 LYS A O 1
ATOM 909 N N . ASN A 1 111 ? 26.940 1.229 -28.709 1.00 64.25 111 ASN A N 1
ATOM 910 C CA . ASN A 1 111 ? 27.199 2.599 -28.270 1.00 64.25 111 ASN A CA 1
ATOM 911 C C . ASN A 1 111 ? 26.040 3.159 -27.433 1.00 64.25 111 ASN A C 1
ATOM 913 O O . ASN A 1 111 ? 26.278 3.828 -26.428 1.00 64.25 111 ASN A O 1
ATOM 917 N N . MET A 1 112 ? 24.800 2.842 -27.806 1.00 59.03 112 MET A N 1
ATOM 918 C CA . MET A 1 112 ? 23.593 3.242 -27.085 1.00 59.03 112 MET A CA 1
ATOM 919 C C . MET A 1 112 ? 23.443 2.523 -25.743 1.00 59.03 112 MET A C 1
ATOM 921 O O . MET A 1 112 ? 23.214 3.185 -24.735 1.00 59.03 112 MET A O 1
ATOM 925 N N . THR A 1 113 ? 23.657 1.206 -25.680 1.00 64.25 113 THR A N 1
ATOM 926 C CA . THR A 1 113 ? 23.681 0.448 -24.422 1.00 64.25 113 THR A CA 1
ATOM 927 C C . THR A 1 113 ? 24.771 0.992 -23.501 1.00 64.25 113 THR A C 1
ATOM 929 O O . THR A 1 113 ? 24.513 1.240 -22.334 1.00 64.25 113 THR A O 1
ATOM 932 N N . SER A 1 114 ? 25.965 1.282 -24.028 1.00 66.38 114 SER A N 1
ATOM 933 C CA . SER A 1 114 ? 27.050 1.933 -23.278 1.00 66.38 114 SER A CA 1
ATOM 934 C C . SER A 1 114 ? 26.643 3.300 -22.701 1.00 66.38 114 SER A C 1
ATOM 936 O O . SER A 1 114 ? 26.912 3.585 -21.532 1.00 66.38 114 SER A O 1
ATOM 938 N N . ALA A 1 115 ? 25.953 4.136 -23.484 1.00 62.84 115 ALA A N 1
ATOM 939 C CA . ALA A 1 115 ? 25.465 5.444 -23.045 1.00 62.84 115 ALA A CA 1
ATOM 940 C C . ALA A 1 115 ? 24.351 5.339 -21.987 1.00 62.84 115 ALA A C 1
ATOM 942 O O . ALA A 1 115 ? 24.360 6.081 -21.002 1.00 62.84 115 ALA A O 1
ATOM 943 N N . PHE A 1 116 ? 23.428 4.391 -22.154 1.00 63.41 116 PHE A N 1
ATOM 944 C CA . PHE A 1 116 ? 22.370 4.095 -21.191 1.00 63.41 116 PHE A CA 1
ATOM 945 C C . PHE A 1 116 ? 22.950 3.593 -19.862 1.00 63.41 116 PHE A C 1
ATOM 947 O O . PHE A 1 116 ? 22.647 4.157 -18.811 1.00 63.41 116 PHE A O 1
ATOM 954 N N . THR A 1 117 ? 23.875 2.630 -19.906 1.00 64.62 117 THR A N 1
ATOM 955 C CA . THR A 1 117 ? 24.571 2.113 -18.719 1.00 64.62 117 THR A CA 1
ATOM 956 C C . THR A 1 117 ? 25.348 3.212 -17.997 1.00 64.62 117 THR A C 1
ATOM 958 O O . THR A 1 117 ? 25.260 3.309 -16.776 1.00 64.62 117 THR A O 1
ATOM 961 N N . LYS A 1 118 ? 26.046 4.100 -18.721 1.00 65.69 118 LYS A N 1
ATOM 962 C CA . LYS A 1 118 ? 26.727 5.261 -18.118 1.00 65.69 118 LYS A CA 1
ATOM 963 C C . LYS A 1 118 ? 25.756 6.229 -17.443 1.00 65.69 118 LYS A C 1
ATOM 965 O O . LYS A 1 118 ? 26.032 6.712 -16.348 1.00 65.69 118 LYS A O 1
ATOM 970 N N . THR A 1 119 ? 24.621 6.503 -18.080 1.00 61.41 119 THR A N 1
ATOM 971 C CA . THR A 1 119 ? 23.614 7.437 -17.557 1.00 61.41 119 THR A CA 1
ATOM 972 C C . THR A 1 119 ? 22.933 6.872 -16.309 1.00 61.41 119 THR A C 1
ATOM 974 O O . THR A 1 119 ? 22.720 7.597 -15.336 1.00 61.41 119 THR A O 1
ATOM 977 N N . LEU A 1 120 ? 22.658 5.566 -16.295 1.00 60.66 120 LEU A N 1
ATOM 978 C CA . LEU A 1 120 ? 22.139 4.858 -15.127 1.00 60.66 120 LEU A CA 1
ATOM 979 C C . LEU A 1 120 ? 23.162 4.768 -13.990 1.00 60.66 120 LEU A C 1
ATOM 981 O O . LEU A 1 120 ? 22.802 5.047 -12.852 1.00 60.66 120 LEU A O 1
ATOM 985 N N . GLN A 1 121 ? 24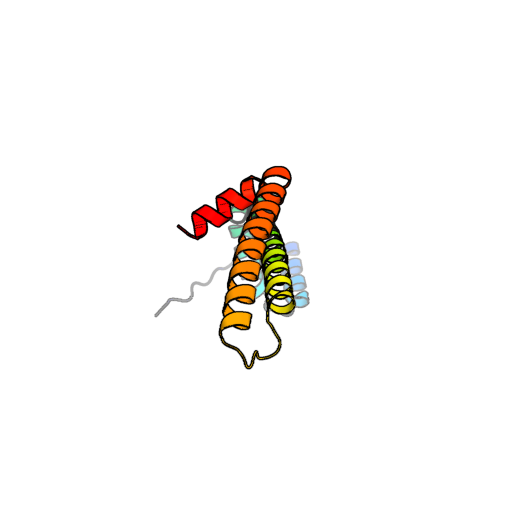.436 4.482 -14.276 1.00 63.06 121 GLN A N 1
ATOM 986 C CA . GLN A 1 121 ? 25.504 4.484 -13.265 1.00 63.06 121 GLN A CA 1
ATOM 987 C C . GLN A 1 121 ? 25.673 5.852 -12.589 1.00 63.06 121 GLN A C 1
ATOM 989 O O . GLN A 1 121 ? 25.930 5.915 -11.390 1.00 63.06 121 GLN A O 1
ATOM 994 N N . GLN A 1 122 ? 25.511 6.947 -13.335 1.00 62.47 122 GLN A N 1
ATOM 995 C CA . GLN A 1 122 ? 25.668 8.303 -12.801 1.00 62.47 122 GLN A CA 1
ATOM 996 C C . GLN A 1 122 ? 24.449 8.801 -12.019 1.00 62.47 122 GLN A C 1
ATOM 998 O O . GLN A 1 122 ? 24.613 9.554 -11.062 1.00 62.47 122 GLN A O 1
ATOM 1003 N N . LYS A 1 123 ? 23.228 8.429 -12.427 1.00 58.44 123 LYS A N 1
ATOM 1004 C CA . LYS A 1 123 ? 21.993 8.969 -11.832 1.00 58.44 123 LYS A CA 1
ATOM 1005 C C . LYS A 1 123 ? 21.312 8.026 -10.841 1.00 58.44 123 LYS A C 1
ATOM 1007 O O . LYS A 1 123 ? 20.674 8.511 -9.912 1.00 58.44 123 LYS A O 1
ATOM 1012 N N . GLN A 1 124 ? 21.403 6.709 -11.036 1.00 56.84 124 GLN A N 1
ATOM 1013 C CA . GLN A 1 124 ? 20.702 5.696 -10.235 1.00 56.84 124 GLN A CA 1
ATOM 1014 C C . GLN A 1 124 ? 21.494 4.367 -10.171 1.00 56.84 124 GLN A C 1
ATOM 1016 O O . GLN A 1 124 ? 21.042 3.350 -10.701 1.00 56.84 124 GLN A O 1
ATOM 1021 N N . PRO A 1 125 ? 22.663 4.329 -9.503 1.00 57.94 125 PRO A N 1
ATOM 1022 C CA . PRO A 1 125 ? 23.529 3.142 -9.467 1.00 57.94 125 PRO A CA 1
ATOM 1023 C C . PRO A 1 125 ? 22.841 1.899 -8.870 1.00 57.94 125 PRO A C 1
ATOM 1025 O O . PRO A 1 125 ? 22.964 0.807 -9.418 1.00 57.94 125 PRO A O 1
ATOM 1028 N N . ALA A 1 126 ? 22.014 2.077 -7.833 1.00 54.97 126 ALA A N 1
ATOM 1029 C CA . ALA A 1 126 ? 21.257 0.991 -7.203 1.00 54.97 126 ALA A CA 1
ATOM 1030 C C . ALA A 1 126 ? 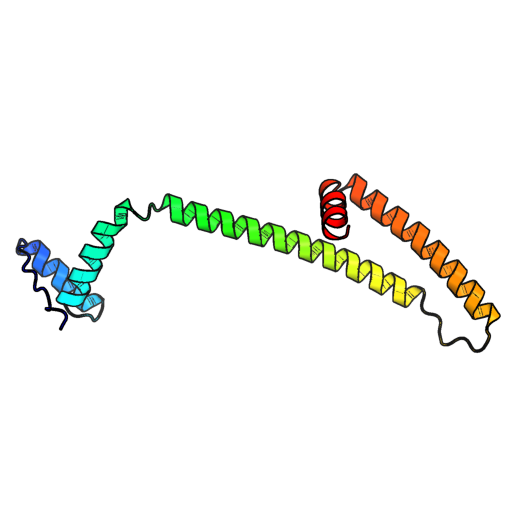20.192 0.357 -8.123 1.00 54.97 126 ALA A C 1
ATOM 1032 O O . ALA A 1 126 ? 19.764 -0.770 -7.895 1.00 54.97 126 ALA A O 1
ATOM 1033 N N . PHE A 1 127 ? 19.728 1.066 -9.156 1.00 53.59 127 PHE A N 1
ATOM 1034 C CA . PHE A 1 127 ? 18.767 0.517 -10.114 1.00 53.59 127 PHE A CA 1
ATOM 1035 C C . PHE A 1 127 ? 19.434 -0.498 -11.049 1.00 53.59 127 PHE A C 1
ATOM 1037 O O . PHE A 1 127 ? 18.871 -1.558 -11.303 1.00 53.59 127 PHE A O 1
ATOM 1044 N N . LEU A 1 128 ? 20.653 -0.201 -11.509 1.00 55.03 128 LEU A N 1
ATOM 1045 C CA . LEU A 1 128 ? 21.407 -1.079 -12.402 1.00 55.03 128 LEU A CA 1
ATOM 1046 C C . LEU A 1 128 ? 21.805 -2.390 -11.704 1.00 55.03 128 LEU A C 1
ATOM 1048 O O . LEU A 1 128 ? 21.687 -3.457 -12.297 1.00 55.03 128 LEU A O 1
ATOM 1052 N N . GLU A 1 129 ? 22.230 -2.309 -10.440 1.00 53.53 129 GLU A N 1
ATOM 1053 C CA . GLU A 1 129 ? 22.543 -3.487 -9.620 1.00 53.53 129 GLU A CA 1
ATOM 1054 C C . GLU A 1 129 ? 21.312 -4.377 -9.411 1.00 53.53 129 GLU A C 1
ATOM 1056 O O . GLU A 1 129 ? 21.389 -5.581 -9.632 1.00 53.53 129 GLU A O 1
ATOM 1061 N N . ASN A 1 130 ? 20.154 -3.796 -9.076 1.00 51.31 130 ASN A N 1
ATOM 1062 C CA . ASN A 1 130 ? 18.917 -4.566 -8.898 1.00 51.31 130 ASN A CA 1
ATOM 1063 C C . ASN A 1 130 ? 18.429 -5.215 -10.201 1.00 51.31 130 ASN A C 1
ATOM 1065 O O . ASN A 1 130 ? 17.929 -6.333 -10.183 1.00 51.31 130 ASN A O 1
ATOM 1069 N N . LEU A 1 131 ? 18.591 -4.536 -11.338 1.00 50.66 131 LEU A N 1
ATOM 1070 C CA . LEU A 1 131 ? 18.157 -5.059 -12.632 1.00 50.66 131 LEU A CA 1
ATOM 1071 C C . LEU A 1 131 ? 19.071 -6.188 -13.138 1.00 50.66 131 LEU A C 1
ATOM 1073 O O . LEU A 1 131 ? 18.599 -7.087 -13.821 1.00 50.66 131 LEU A O 1
ATOM 1077 N N . LEU A 1 132 ? 20.361 -6.169 -12.787 1.00 53.72 132 LEU A N 1
ATOM 1078 C CA . LEU A 1 132 ? 21.301 -7.249 -13.109 1.00 53.72 132 LEU A CA 1
ATOM 1079 C C . LEU A 1 132 ? 21.123 -8.479 -12.210 1.00 53.72 132 LEU A C 1
ATOM 1081 O O . LEU A 1 132 ? 21.285 -9.594 -12.693 1.00 53.72 132 LEU A O 1
ATOM 1085 N N . VAL A 1 133 ? 20.768 -8.291 -10.935 1.00 49.19 133 VAL A N 1
ATOM 1086 C CA . VAL A 1 133 ? 20.477 -9.395 -10.000 1.00 49.19 133 VAL A CA 1
ATOM 1087 C C . VAL A 1 133 ? 19.193 -10.142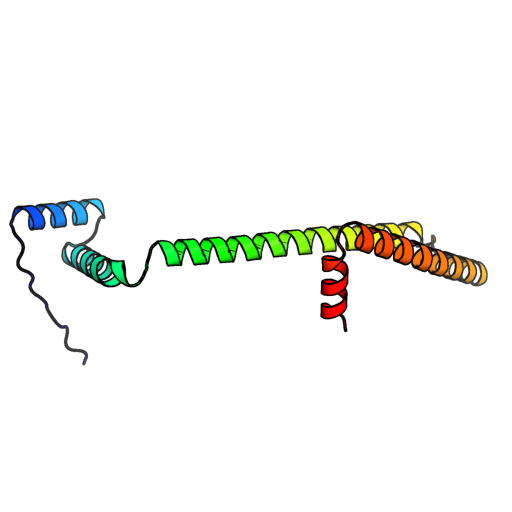 -10.379 1.00 49.19 133 VAL A C 1
ATOM 1089 O O . VAL A 1 133 ? 19.133 -11.350 -10.201 1.00 49.19 133 VAL A O 1
ATOM 1092 N N . ASP A 1 134 ? 18.193 -9.459 -10.944 1.00 42.16 134 ASP A N 1
ATOM 1093 C CA . ASP A 1 134 ? 16.937 -10.095 -11.376 1.00 42.16 134 ASP A CA 1
ATOM 1094 C C . ASP A 1 134 ? 17.063 -10.868 -12.719 1.00 42.16 134 ASP A C 1
ATOM 1096 O O . ASP A 1 134 ? 16.126 -11.567 -13.105 1.00 42.16 134 ASP A O 1
ATOM 1100 N N . PHE A 1 135 ? 18.189 -10.760 -13.444 1.00 38.47 135 PHE A N 1
ATOM 1101 C CA . PHE A 1 135 ? 18.382 -11.347 -14.788 1.00 38.47 135 PHE A CA 1
ATOM 1102 C C . PHE A 1 135 ? 19.544 -12.360 -14.917 1.00 38.47 135 PHE A C 1
ATOM 1104 O O . PHE A 1 135 ? 19.692 -12.945 -15.995 1.00 38.47 135 PHE A O 1
ATOM 1111 N N . ILE A 1 136 ? 20.352 -12.575 -13.870 1.00 35.91 136 ILE A N 1
ATOM 1112 C CA . ILE A 1 136 ? 21.398 -13.623 -13.782 1.00 35.91 136 ILE A CA 1
ATOM 1113 C C . ILE A 1 136 ? 20.912 -14.728 -12.846 1.00 35.91 136 ILE A C 1
ATOM 1115 O O . ILE A 1 136 ? 21.038 -15.911 -13.234 1.00 35.91 136 ILE A O 1
#